Protein AF-A0A6F9XW80-F1 (afdb_monomer)

Radius of gyration: 12.0 Å; Cα contacts (8 Å, |Δi|>4): 84; chains: 1; bounding box: 31×26×23 Å

Solvent-accessible surface area (backbone atoms only — not comparable to full-atom values): 3278 Å² total; per-residue (Å²): 101,92,90,62,51,75,39,60,72,54,49,72,43,90,88,43,39,64,74,59,66,41,66,57,42,23,34,30,40,40,76,72,40,40,80,78,47,71,65,55,78,81,69,76,76,74,79,72,94,84,119

Nearest PDB structures (foldseek):
  4dcl-assembly1_A  TM=9.728E-01  e=1.181E-04  Staphylococcus aureus
  1kqa-assembly1_A  TM=8.625E-01  e=1.181E-04  Escherichia coli
  4hzc-assembly2_J  TM=9.452E-01  e=1.952E-03  Brucella abortus S19
  3mc4-assembly2_B  TM=9.431E-01  e=4.069E-03  Brucella abortus 2308
  4hzc-assembly2_I  TM=9.525E-01  e=8.484E-03  Brucella abortus S19

Foldseek 3Di:
DPPEAEEACEAEDPPEDDDHHHYYQFYWYDVPIDTDGGHDPVVVPPPDPPD

Secondary structure (DSSP, 8-state):
-TT--B-SS-EEPTT----S-B-TTEEEETTTTEEEEE--GGGTTSSSTT-

Structure (mmCIF, N/CA/C/O backbone):
data_AF-A0A6F9XW80-F1
#
_entry.id   AF-A0A6F9XW80-F1
#
loop_
_atom_site.group_PDB
_atom_site.id
_atom_site.type_symbol
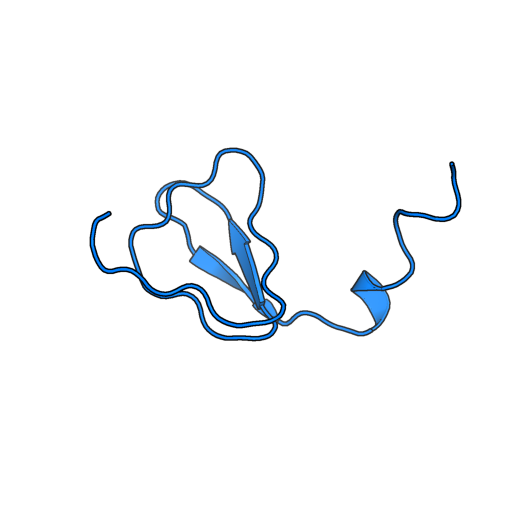_atom_site.label_atom_id
_atom_site.label_alt_id
_atom_site.label_comp_id
_atom_site.label_asym_id
_atom_site.label_entity_id
_atom_site.label_seq_id
_ato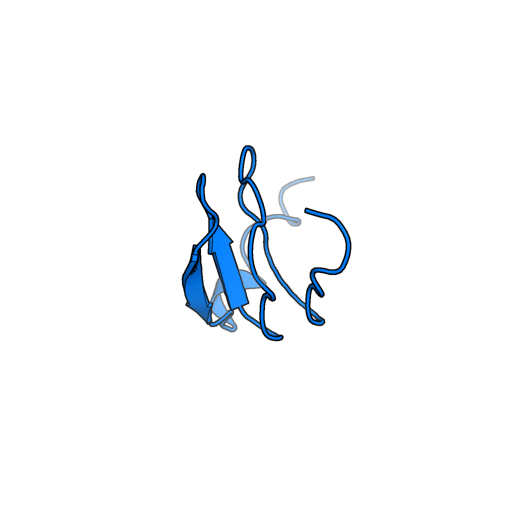m_site.pdbx_PDB_ins_code
_atom_site.Cartn_x
_atom_site.Cartn_y
_atom_site.Cartn_z
_atom_site.occupancy
_atom_site.B_iso_or_equiv
_atom_site.auth_seq_id
_atom_site.auth_comp_id
_atom_site.auth_asym_id
_atom_site.auth_atom_id
_atom_site.pdbx_PDB_model_num
ATOM 1 N N . MET A 1 1 ? -14.323 -0.253 -0.824 1.00 63.22 1 MET A N 1
ATOM 2 C CA . MET A 1 1 ? -14.714 -1.011 0.380 1.00 63.22 1 MET A CA 1
ATOM 3 C C . MET A 1 1 ? -14.809 -0.009 1.520 1.00 63.22 1 MET A C 1
ATOM 5 O O . MET A 1 1 ? -13.844 0.721 1.699 1.00 63.22 1 MET A O 1
ATOM 9 N N . PRO A 1 2 ? -15.939 0.143 2.216 1.00 82.25 2 PRO A N 1
ATOM 10 C CA . PRO A 1 2 ? -15.988 1.013 3.388 1.00 82.25 2 PRO A CA 1
ATOM 11 C C . PRO A 1 2 ? -15.078 0.455 4.493 1.00 82.25 2 PRO A C 1
ATOM 13 O O . PRO A 1 2 ? -15.084 -0.752 4.719 1.00 82.25 2 PRO A O 1
ATOM 16 N N . GLY A 1 3 ? -14.302 1.315 5.158 1.00 93.25 3 GLY A N 1
ATOM 17 C CA . GLY A 1 3 ? -13.526 0.951 6.353 1.00 93.25 3 GLY A CA 1
ATOM 18 C C . GLY A 1 3 ? -12.119 0.382 6.131 1.00 93.25 3 GLY A C 1
ATOM 19 O O . GLY A 1 3 ? -11.493 0.004 7.113 1.00 93.25 3 GLY A O 1
ATOM 20 N N . VAL A 1 4 ? -11.606 0.332 4.894 1.00 96.12 4 VAL A N 1
ATOM 21 C CA . VAL A 1 4 ? -10.192 -0.026 4.660 1.00 96.12 4 VAL A CA 1
ATOM 22 C C . VAL A 1 4 ? -9.267 1.164 4.888 1.00 96.12 4 VAL A C 1
ATOM 24 O O . VAL A 1 4 ? -9.565 2.284 4.469 1.00 96.12 4 VAL A O 1
ATOM 27 N N . THR A 1 5 ? -8.124 0.897 5.508 1.00 96.88 5 THR A N 1
ATOM 28 C CA . THR A 1 5 ? -7.077 1.876 5.800 1.00 96.88 5 THR A CA 1
ATOM 29 C C . THR A 1 5 ? -5.920 1.722 4.819 1.00 96.88 5 THR A C 1
ATOM 31 O O . THR A 1 5 ? -5.455 0.615 4.543 1.00 96.88 5 THR A O 1
ATOM 34 N N . ILE A 1 6 ? -5.440 2.848 4.293 1.00 96.56 6 ILE A N 1
ATOM 35 C CA . ILE A 1 6 ? -4.212 2.915 3.500 1.00 96.56 6 ILE A CA 1
ATOM 36 C C . ILE A 1 6 ? -3.165 3.619 4.354 1.00 96.56 6 ILE A C 1
ATOM 38 O O . ILE A 1 6 ? -3.397 4.735 4.816 1.00 96.56 6 ILE A O 1
ATOM 42 N N . GLY A 1 7 ? -2.044 2.939 4.571 1.00 96.50 7 GLY A N 1
ATOM 43 C CA . GLY A 1 7 ? -0.907 3.459 5.312 1.00 96.50 7 GLY A CA 1
ATOM 44 C C . GLY A 1 7 ? -0.243 4.677 4.667 1.00 96.50 7 GLY A C 1
ATOM 45 O O . GLY A 1 7 ? -0.570 5.110 3.559 1.00 96.50 7 GLY A O 1
ATOM 46 N N . SER A 1 8 ? 0.740 5.225 5.369 1.00 97.56 8 SER A N 1
ATOM 47 C CA . SER A 1 8 ? 1.549 6.349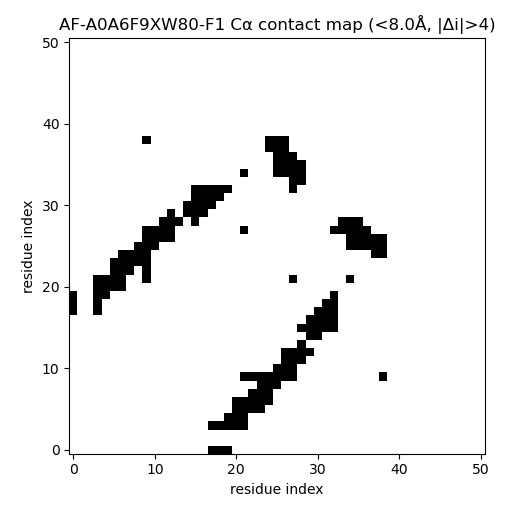 4.902 1.00 97.56 8 SER A CA 1
ATOM 48 C C . SER A 1 8 ? 2.570 5.905 3.856 1.00 97.56 8 SER A C 1
ATOM 50 O O . SER A 1 8 ? 3.126 4.809 3.937 1.00 97.56 8 SER A O 1
ATOM 52 N N . ASN A 1 9 ? 2.863 6.78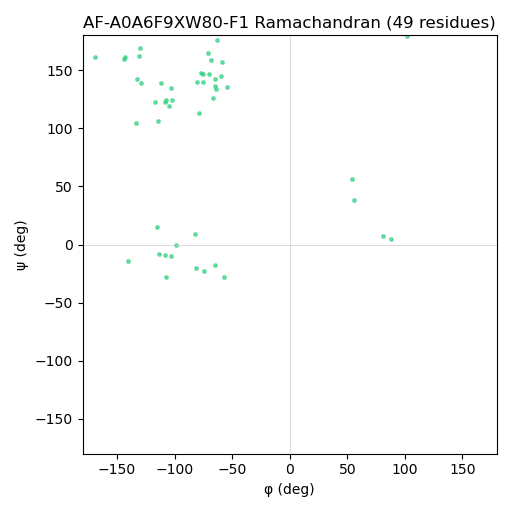9 2.894 1.00 94.94 9 ASN A N 1
ATOM 53 C CA . ASN A 1 9 ? 3.835 6.532 1.826 1.00 94.94 9 ASN A CA 1
ATOM 54 C C . ASN A 1 9 ? 3.528 5.224 1.072 1.00 94.94 9 ASN A C 1
ATOM 56 O O . ASN A 1 9 ? 4.341 4.309 1.023 1.00 94.94 9 ASN A O 1
ATOM 60 N N . VAL A 1 10 ? 2.317 5.107 0.530 1.00 96.75 10 VAL A N 1
ATOM 61 C CA . VAL A 1 10 ? 1.881 3.937 -0.244 1.00 96.75 10 VAL A CA 1
ATOM 62 C C . VAL A 1 10 ? 1.689 4.329 -1.701 1.00 96.75 10 VAL A C 1
ATOM 64 O O . VAL A 1 10 ? 1.116 5.376 -2.003 1.00 96.75 10 VAL A O 1
ATOM 67 N N . VAL A 1 11 ? 2.120 3.459 -2.615 1.00 95.38 11 VAL A N 1
ATOM 68 C CA . VAL A 1 11 ? 1.846 3.598 -4.050 1.00 95.38 11 VAL A CA 1
ATOM 69 C C . VAL A 1 11 ? 0.768 2.600 -4.455 1.00 95.38 11 VAL A C 1
ATOM 71 O O . VAL A 1 11 ? 0.966 1.387 -4.359 1.00 95.38 11 VAL A O 1
ATOM 74 N N . ILE A 1 12 ? -0.356 3.114 -4.956 1.00 97.19 12 ILE A N 1
ATOM 75 C CA . ILE A 1 12 ? -1.436 2.308 -5.531 1.00 97.19 12 ILE A CA 1
ATOM 76 C C . ILE A 1 12 ? -1.357 2.381 -7.055 1.00 97.19 12 ILE A C 1
ATOM 78 O O . ILE A 1 12 ? -1.389 3.465 -7.637 1.00 97.19 12 ILE A O 1
ATOM 82 N N . GLY A 1 13 ? -1.266 1.227 -7.715 1.00 95.56 13 GLY A N 1
ATOM 83 C CA . GLY A 1 13 ? -1.286 1.169 -9.177 1.00 95.56 13 GLY A CA 1
ATOM 84 C C . GLY A 1 13 ? -2.629 1.623 -9.751 1.00 95.56 13 GLY A C 1
ATOM 85 O O . GLY A 1 13 ? -3.688 1.304 -9.201 1.00 95.56 13 GLY A O 1
ATOM 86 N N . GLY A 1 14 ? -2.597 2.325 -10.885 1.00 96.38 14 GLY A N 1
ATOM 87 C CA . GLY A 1 14 ? -3.808 2.742 -11.595 1.00 96.38 14 GLY A CA 1
ATOM 88 C C . GLY A 1 14 ? -4.734 1.558 -11.903 1.00 96.38 14 GLY A C 1
ATOM 89 O O . GLY A 1 14 ? -4.275 0.494 -12.310 1.00 96.38 14 GLY A O 1
ATOM 90 N N . GLY A 1 15 ? -6.039 1.737 -11.674 1.00 95.69 15 GLY A N 1
ATOM 91 C CA . GLY A 1 15 ? -7.055 0.697 -11.893 1.00 95.69 15 GLY A CA 1
ATOM 92 C C . GLY A 1 15 ? -7.189 -0.348 -10.776 1.00 95.69 15 GLY A C 1
ATOM 93 O O . GLY A 1 15 ? -7.929 -1.317 -10.939 1.00 95.69 15 GLY A O 1
ATOM 94 N N . SER A 1 16 ? -6.503 -0.179 -9.643 1.00 97.62 16 SER A N 1
ATOM 95 C CA . SER A 1 16 ? -6.597 -1.122 -8.520 1.00 97.62 16 SER A CA 1
ATOM 96 C C . SER A 1 16 ? -7.888 -0.955 -7.710 1.00 97.62 16 SER A C 1
ATOM 98 O O . SER A 1 16 ? -8.373 0.159 -7.517 1.00 97.62 16 SER A O 1
ATOM 100 N N . VAL A 1 17 ? -8.410 -2.058 -7.164 1.00 96.56 17 VAL A N 1
ATOM 101 C CA . VAL A 1 17 ? -9.583 -2.063 -6.272 1.00 96.56 17 VAL A CA 1
ATOM 102 C C . VAL A 1 17 ? -9.155 -2.522 -4.886 1.00 96.56 17 VAL A C 1
ATOM 104 O O . VAL A 1 17 ? -8.873 -3.700 -4.660 1.00 96.56 17 VAL A O 1
ATOM 107 N N . VAL A 1 18 ? -9.090 -1.579 -3.948 1.00 96.50 18 VAL A N 1
ATOM 108 C CA . VAL A 1 18 ? -8.628 -1.838 -2.580 1.00 96.50 18 VAL A CA 1
ATOM 109 C C . VAL A 1 18 ? -9.743 -2.486 -1.764 1.00 96.50 18 VAL A C 1
ATOM 111 O O . VAL A 1 18 ? -10.786 -1.883 -1.492 1.00 96.50 18 VAL A O 1
ATOM 114 N N . THR A 1 19 ? -9.512 -3.745 -1.396 1.00 96.62 19 THR A N 1
ATOM 115 C CA . THR A 1 19 ? -10.462 -4.573 -0.643 1.00 96.62 19 THR A CA 1
ATOM 116 C C . THR A 1 19 ? -9.988 -4.939 0.762 1.00 96.62 19 THR A C 1
ATOM 118 O O . THR A 1 19 ? -10.753 -5.533 1.512 1.00 96.62 19 THR A O 1
ATOM 121 N N . LYS A 1 20 ? -8.732 -4.641 1.104 1.00 95.31 20 LYS A N 1
ATOM 122 C CA . LYS A 1 20 ? -8.098 -4.917 2.399 1.00 95.31 20 LYS A CA 1
ATOM 123 C C . LYS A 1 20 ? -7.174 -3.759 2.760 1.00 95.31 20 LYS A C 1
ATOM 125 O O . LYS A 1 20 ? -6.777 -3.014 1.863 1.00 95.31 20 LYS A O 1
ATOM 130 N N . ASP A 1 21 ? -6.830 -3.657 4.037 1.00 97.69 21 ASP A N 1
ATOM 131 C CA . ASP A 1 21 ? -5.875 -2.662 4.519 1.00 97.69 21 ASP A CA 1
ATOM 132 C C . ASP A 1 21 ? -4.512 -2.827 3.848 1.00 97.69 21 ASP A C 1
ATOM 134 O O . ASP A 1 21 ? -4.070 -3.945 3.555 1.00 97.69 21 ASP A O 1
ATOM 138 N N . ILE A 1 22 ? -3.855 -1.695 3.608 1.00 97.44 22 ILE A N 1
ATOM 139 C CA . ILE A 1 22 ? -2.540 -1.628 2.977 1.00 97.44 22 ILE A CA 1
ATOM 140 C C . ILE A 1 22 ? -1.551 -1.021 3.980 1.00 97.44 22 ILE A C 1
ATOM 142 O O . ILE A 1 22 ? -1.80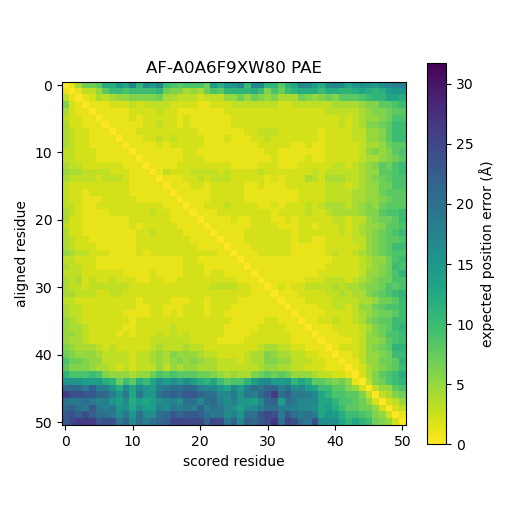0 0.089 4.452 1.00 97.44 22 ILE A O 1
ATOM 146 N N . PRO A 1 23 ? -0.449 -1.717 4.317 1.00 97.56 23 PRO A N 1
ATOM 147 C CA . PRO A 1 23 ? 0.540 -1.225 5.271 1.00 97.56 23 PRO A CA 1
ATOM 148 C C . PRO A 1 23 ? 1.357 -0.061 4.699 1.00 97.56 23 PRO A C 1
ATOM 150 O O . PRO A 1 23 ? 1.395 0.152 3.486 1.00 97.56 23 PRO A O 1
ATOM 153 N N . ASP A 1 24 ? 2.053 0.656 5.577 1.00 98.25 24 ASP A N 1
ATOM 154 C CA . ASP A 1 24 ? 2.949 1.752 5.205 1.00 98.25 24 ASP A CA 1
ATOM 155 C C . ASP A 1 24 ? 4.074 1.300 4.254 1.00 98.25 24 ASP A C 1
ATOM 157 O O . ASP A 1 24 ? 4.493 0.138 4.259 1.00 98.25 24 ASP A O 1
ATOM 161 N N . ASN A 1 25 ? 4.632 2.248 3.494 1.00 97.12 25 ASN A N 1
ATOM 162 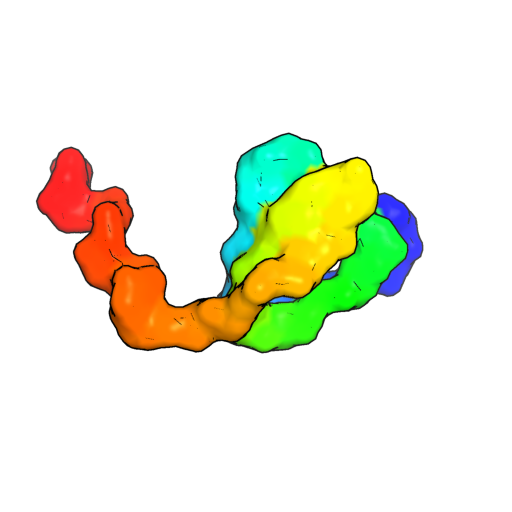C CA . ASN A 1 25 ? 5.861 2.070 2.706 1.00 97.12 25 ASN A CA 1
ATOM 163 C C . ASN A 1 25 ? 5.817 0.893 1.717 1.00 97.12 25 ASN A C 1
ATOM 165 O O . ASN A 1 25 ? 6.816 0.192 1.529 1.00 97.12 25 ASN A O 1
ATOM 169 N N . CYS A 1 26 ? 4.675 0.649 1.073 1.00 96.94 26 CYS A N 1
ATOM 170 C CA . CYS A 1 26 ? 4.533 -0.456 0.130 1.00 96.94 26 CYS A CA 1
ATOM 171 C C . CYS A 1 26 ? 3.909 -0.053 -1.209 1.00 96.94 26 CYS A C 1
ATOM 173 O O . CYS A 1 26 ? 3.287 1.000 -1.363 1.00 96.94 26 CYS A O 1
ATOM 175 N N . VAL A 1 27 ? 4.106 -0.921 -2.200 1.00 96.88 27 VAL A N 1
ATOM 176 C CA . VAL A 1 27 ? 3.488 -0.825 -3.520 1.00 96.88 27 VAL A CA 1
ATOM 177 C C . VAL A 1 27 ? 2.426 -1.910 -3.626 1.00 96.88 27 VAL A C 1
ATOM 179 O O . VAL A 1 27 ? 2.724 -3.097 -3.445 1.00 96.88 27 VAL A O 1
ATOM 182 N N . ALA A 1 28 ? 1.194 -1.512 -3.936 1.00 97.94 28 ALA A N 1
ATOM 183 C CA . ALA A 1 28 ? 0.060 -2.416 -4.064 1.00 97.94 28 ALA A CA 1
ATOM 184 C C . ALA A 1 28 ? -0.687 -2.198 -5.385 1.00 97.94 28 ALA A C 1
ATOM 186 O O . ALA A 1 28 ? -0.875 -1.065 -5.835 1.00 97.94 28 ALA A O 1
ATOM 187 N N . VAL A 1 29 ? -1.092 -3.294 -6.033 1.00 97.81 29 VAL A N 1
ATOM 188 C CA . VAL A 1 29 ? -1.742 -3.255 -7.351 1.00 97.81 29 VAL A CA 1
ATOM 189 C C . VAL A 1 29 ? -2.821 -4.326 -7.510 1.00 97.81 29 VAL A C 1
ATOM 191 O O . VAL A 1 29 ? -2.803 -5.356 -6.832 1.00 97.81 29 VAL A O 1
ATOM 194 N N . GLY A 1 30 ? -3.723 -4.108 -8.468 1.00 96.88 30 GLY A N 1
ATOM 195 C CA . GLY A 1 30 ? -4.641 -5.115 -8.997 1.00 96.88 30 GLY A CA 1
ATOM 196 C C . GLY A 1 30 ? -6.072 -5.028 -8.467 1.00 96.88 30 GLY A C 1
ATOM 197 O O . GLY A 1 30 ? -6.426 -4.172 -7.655 1.00 96.88 30 GLY A O 1
ATOM 198 N N . ASN A 1 31 ? -6.912 -5.941 -8.949 1.00 96.81 31 ASN A N 1
ATOM 199 C CA . ASN A 1 31 ? -8.297 -6.114 -8.524 1.00 96.81 31 ASN A CA 1
ATOM 200 C C . ASN A 1 31 ? -8.564 -7.616 -8.273 1.00 96.81 31 ASN A C 1
ATOM 202 O O . ASN A 1 31 ? -8.666 -8.366 -9.245 1.00 96.81 31 ASN A O 1
ATOM 206 N N . PRO A 1 32 ? -8.644 -8.079 -7.008 1.00 95.19 32 PRO A N 1
ATOM 207 C CA . PRO A 1 32 ? -8.472 -7.304 -5.773 1.00 95.19 32 PRO A CA 1
ATOM 208 C C . PRO A 1 32 ? -7.013 -6.866 -5.548 1.00 95.19 32 PRO A C 1
ATOM 210 O O . PRO A 1 32 ? -6.082 -7.587 -5.911 1.00 95.19 32 PRO A O 1
ATOM 213 N N . CYS A 1 33 ? -6.823 -5.691 -4.940 1.00 97.31 33 CYS A N 1
ATOM 214 C CA . CYS A 1 33 ? -5.509 -5.088 -4.697 1.00 97.31 33 CYS A CA 1
ATOM 215 C C . CYS A 1 33 ? -4.662 -5.933 -3.734 1.00 97.31 33 CYS A C 1
ATOM 217 O O . C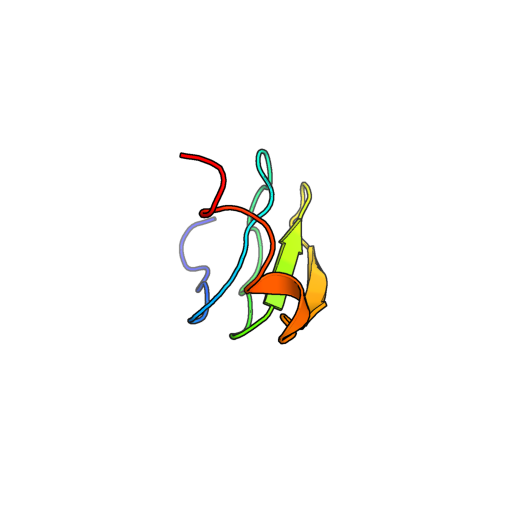YS A 1 33 ? -5.150 -6.374 -2.688 1.00 97.31 33 CYS A O 1
ATOM 219 N N . LYS A 1 34 ? -3.388 -6.147 -4.078 1.00 97.31 34 LYS A N 1
ATOM 220 C CA . LYS A 1 34 ? -2.415 -6.902 -3.276 1.00 97.31 34 LYS A CA 1
ATOM 221 C C . LYS A 1 34 ? -1.102 -6.140 -3.173 1.00 97.31 34 LYS A C 1
ATOM 223 O O . LYS A 1 34 ? -0.650 -5.551 -4.154 1.00 97.31 34 LYS A O 1
ATOM 228 N N . VAL A 1 35 ? -0.470 -6.208 -2.004 1.00 97.62 35 VAL A N 1
ATOM 229 C CA . VAL A 1 35 ? 0.907 -5.737 -1.811 1.00 97.62 35 VAL A CA 1
ATOM 230 C C . VAL A 1 35 ? 1.841 -6.630 -2.622 1.00 97.62 35 VAL A C 1
ATOM 232 O O . VAL A 1 35 ? 1.799 -7.852 -2.482 1.00 97.62 35 VAL A O 1
ATOM 235 N N . ILE A 1 36 ? 2.665 -6.024 -3.476 1.00 97.38 36 ILE A N 1
ATOM 236 C CA . ILE A 1 36 ? 3.605 -6.748 -4.345 1.00 97.38 36 ILE A CA 1
ATOM 237 C C . ILE A 1 36 ? 5.059 -6.606 -3.895 1.00 97.38 36 ILE A C 1
ATOM 239 O O . ILE A 1 36 ? 5.858 -7.500 -4.156 1.00 97.38 36 ILE A O 1
ATOM 243 N N . ARG A 1 37 ? 5.410 -5.496 -3.232 1.00 96.62 37 ARG A N 1
ATOM 244 C CA . ARG A 1 37 ? 6.751 -5.234 -2.682 1.00 96.62 37 ARG A CA 1
ATOM 245 C C . ARG A 1 37 ? 6.760 -4.005 -1.759 1.00 96.62 37 ARG A C 1
ATOM 247 O O . ARG A 1 37 ? 5.862 -3.167 -1.877 1.00 96.62 37 ARG A O 1
ATOM 254 N N . PRO A 1 38 ? 7.780 -3.846 -0.899 1.00 96.88 38 PRO A N 1
ATOM 255 C CA . PRO A 1 38 ? 8.048 -2.579 -0.223 1.00 96.88 38 PRO A CA 1
ATOM 256 C C . PRO A 1 38 ? 8.527 -1.488 -1.198 1.00 96.88 38 PRO A C 1
ATOM 258 O O . PRO A 1 38 ? 9.031 -1.773 -2.293 1.00 96.88 38 PRO A O 1
ATOM 261 N N . ILE A 1 39 ? 8.375 -0.233 -0.778 1.00 94.44 39 ILE A N 1
ATOM 262 C CA . ILE A 1 39 ? 9.025 0.927 -1.392 1.00 94.44 39 ILE A CA 1
ATOM 263 C C . ILE A 1 39 ? 10.495 0.944 -0.973 1.00 94.44 39 ILE A C 1
ATOM 265 O O . ILE A 1 39 ? 10.838 0.661 0.173 1.00 94.44 39 ILE A O 1
ATOM 269 N N . THR A 1 40 ? 11.363 1.281 -1.919 1.00 92.81 40 THR A N 1
ATOM 270 C CA . THR A 1 40 ? 12.815 1.349 -1.737 1.00 92.81 40 THR A CA 1
ATOM 271 C C . THR A 1 40 ? 13.358 2.679 -2.244 1.00 92.81 40 THR A C 1
ATOM 273 O O . THR A 1 40 ? 12.673 3.412 -2.954 1.00 92.81 40 THR A O 1
ATOM 276 N N . GLU A 1 41 ? 14.621 2.985 -1.943 1.00 89.75 41 GLU A N 1
ATOM 277 C CA . GLU A 1 41 ? 15.275 4.207 -2.435 1.00 89.75 41 GLU A CA 1
ATOM 278 C C . GLU A 1 41 ? 15.269 4.318 -3.972 1.00 89.75 41 GLU A C 1
ATOM 280 O O . GLU A 1 41 ? 15.216 5.421 -4.510 1.00 89.75 41 GLU A O 1
ATOM 285 N N . ALA A 1 42 ? 15.238 3.188 -4.690 1.00 86.56 42 ALA A N 1
ATOM 286 C CA . ALA A 1 42 ? 15.149 3.159 -6.151 1.00 86.56 42 ALA A CA 1
ATOM 287 C C . ALA A 1 42 ? 13.827 3.733 -6.704 1.00 86.56 42 ALA A C 1
ATOM 289 O O . ALA A 1 42 ? 13.745 4.058 -7.888 1.00 86.56 42 ALA A O 1
ATOM 290 N N . ASP A 1 43 ? 12.789 3.852 -5.872 1.00 86.88 43 ASP A N 1
ATOM 291 C CA . ASP A 1 43 ? 11.498 4.425 -6.258 1.00 86.88 43 ASP A CA 1
ATOM 292 C C . ASP A 1 43 ? 11.503 5.963 -6.235 1.00 86.88 43 ASP A C 1
ATOM 294 O O . ASP A 1 43 ? 10.684 6.589 -6.909 1.00 86.88 43 ASP A O 1
ATOM 298 N N . LYS A 1 44 ? 12.440 6.588 -5.508 1.00 81.56 44 LYS A N 1
ATOM 299 C CA . LYS A 1 44 ? 12.501 8.050 -5.336 1.00 81.56 44 LYS A CA 1
ATOM 300 C C . LYS A 1 44 ? 13.002 8.792 -6.576 1.00 81.56 44 LYS A C 1
ATOM 302 O O . LYS A 1 44 ? 12.716 9.971 -6.741 1.00 81.56 44 LYS A O 1
ATOM 307 N N . THR A 1 45 ? 13.746 8.121 -7.451 1.00 75.88 45 THR A N 1
ATOM 308 C CA . THR A 1 45 ? 14.572 8.769 -8.482 1.00 75.88 45 THR A CA 1
ATOM 309 C C . THR A 1 45 ? 13.940 8.827 -9.872 1.00 75.88 45 THR A C 1
ATOM 311 O O . THR A 1 45 ? 14.576 9.309 -10.805 1.00 75.88 45 THR A O 1
ATOM 314 N N . ARG A 1 46 ? 12.719 8.308 -10.074 1.00 65.06 46 ARG A N 1
ATOM 315 C CA . ARG A 1 46 ? 12.319 7.873 -11.425 1.00 65.06 46 ARG A CA 1
ATOM 316 C C . ARG A 1 46 ? 11.381 8.773 -12.233 1.00 65.06 46 ARG A C 1
ATOM 318 O O . ARG A 1 46 ? 11.239 8.489 -13.421 1.00 65.06 46 ARG A O 1
ATOM 325 N N . SER A 1 47 ? 10.770 9.827 -11.676 1.00 62.88 47 SER A N 1
ATOM 326 C CA . SER A 1 47 ? 9.566 10.378 -12.340 1.00 62.88 47 SER A CA 1
ATOM 327 C C . SER A 1 47 ? 9.365 11.898 -12.394 1.00 62.88 47 SER A C 1
ATOM 329 O O . SER A 1 47 ? 8.531 12.310 -13.192 1.00 62.88 47 SER A O 1
ATOM 331 N N . TYR A 1 48 ? 10.082 12.737 -11.637 1.00 59.38 48 TYR A N 1
ATOM 332 C CA . TYR A 1 48 ? 9.810 14.193 -11.634 1.00 59.38 48 TYR A CA 1
ATOM 333 C C . TYR A 1 48 ? 10.865 15.064 -12.333 1.00 59.38 48 TYR A C 1
ATOM 335 O O . TYR A 1 48 ? 10.578 16.218 -12.613 1.00 59.38 48 TYR A O 1
ATOM 343 N N . ASP A 1 49 ? 12.019 14.514 -12.719 1.00 60.06 49 ASP A N 1
ATOM 344 C CA . ASP A 1 49 ? 13.099 15.277 -13.380 1.00 60.06 49 ASP A CA 1
ATOM 345 C C . ASP A 1 49 ? 12.899 15.472 -14.899 1.00 60.06 49 ASP A C 1
ATOM 347 O O . ASP A 1 49 ? 13.815 15.888 -15.605 1.00 60.06 49 ASP A O 1
ATOM 351 N N . ARG A 1 50 ? 11.727 15.118 -15.444 1.00 60.03 50 ARG A N 1
ATOM 352 C CA . ARG A 1 50 ? 11.416 15.270 -16.883 1.00 60.03 50 ARG A CA 1
ATOM 353 C C . ARG 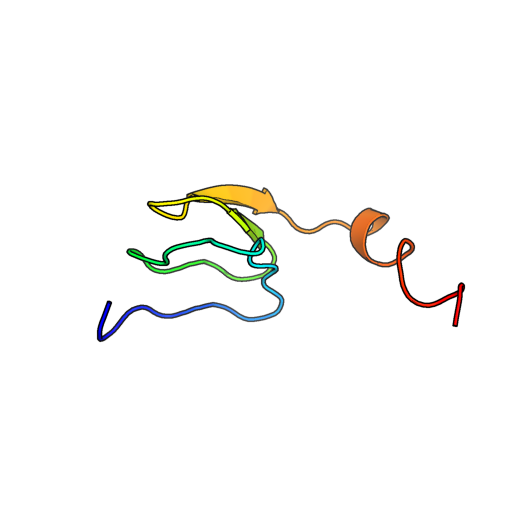A 1 50 ? 10.283 16.259 -17.178 1.00 60.03 50 ARG A C 1
ATOM 355 O O . ARG A 1 50 ? 9.751 16.232 -18.288 1.00 60.03 50 ARG A O 1
ATOM 362 N N . LEU A 1 51 ? 9.910 17.082 -16.202 1.00 57.50 51 LEU A N 1
ATOM 363 C CA . LEU A 1 51 ? 8.998 18.222 -16.346 1.00 57.50 51 LEU A CA 1
ATOM 364 C 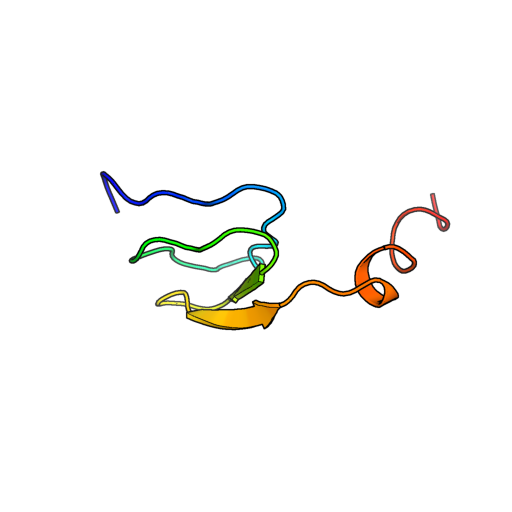C . LEU A 1 51 ? 9.770 19.509 -16.056 1.00 57.50 51 LEU A C 1
ATOM 366 O O . LEU A 1 51 ? 9.477 20.510 -16.742 1.00 57.50 51 LEU A O 1
#

Mean predicted aligned error: 4.81 Å

Organism: NCBI:txid1601

InterPro domains:
  IPR011004 Trimeric LpxA-like superfamily [SSF51161] (1-46)
  IPR039369 Galactoside O-acetyltransferase LacA-like [PTHR43017] (1-45)

Sequence (51 aa):
MPGVTIGSNVVIGGGSVVTKDIPDNCVAVGNPCKVIRPITEADKTRSYDRL

pLDDT: mean 90.18, std 12.44, range [57.5, 98.25]